Protein AF-A0A4S3B184-F1 (afdb_monomer)

Organism: NCBI:txid2508885

InterPro domains:
  IPR007267 GtrA/DPMS, transmembrane domain [PF04138] (9-159)

Nearest PDB structures (foldseek):
  3ljb-assembly2_B-2  TM=2.614E-01  e=4.886E+00  Homo sapiens

Structure (mmCIF, N/CA/C/O backbone):
data_AF-A0A4S3B184-F1
#
_entry.id   AF-A0A4S3B184-F1
#
loop_
_atom_site.group_PDB
_atom_site.id
_atom_site.type_symbol
_atom_sit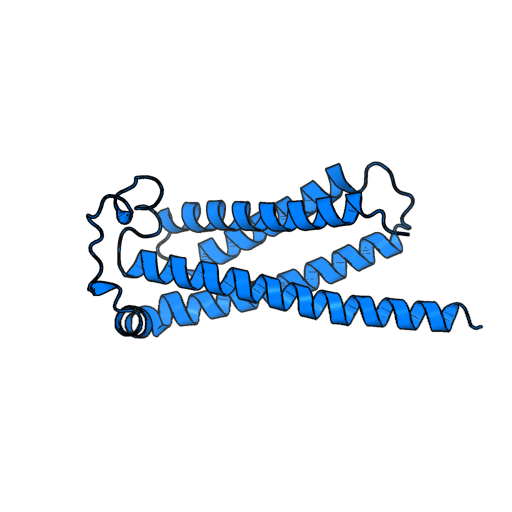e.label_atom_id
_atom_site.label_alt_id
_atom_site.label_comp_id
_atom_site.label_asym_id
_atom_site.label_entity_id
_atom_site.label_seq_id
_atom_site.pdbx_PDB_ins_code
_atom_site.Cartn_x
_atom_site.Cartn_y
_atom_site.Cartn_z
_atom_site.occupancy
_atom_site.B_iso_or_equiv
_atom_site.auth_seq_id
_atom_site.auth_comp_id
_atom_site.auth_asym_id
_atom_site.auth_atom_id
_atom_site.pdbx_PDB_model_num
ATOM 1 N N . MET A 1 1 ? -26.136 -3.436 21.546 1.00 34.69 1 MET A N 1
ATOM 2 C CA . MET A 1 1 ? -26.273 -4.392 20.423 1.00 34.69 1 MET A CA 1
ATOM 3 C C . MET A 1 1 ? -25.890 -3.668 19.131 1.00 34.69 1 MET A C 1
ATOM 5 O O . MET A 1 1 ? -26.569 -2.713 18.778 1.00 34.69 1 MET A O 1
ATOM 9 N N . ILE A 1 2 ? -24.761 -4.005 18.494 1.00 48.06 2 ILE A N 1
ATOM 10 C CA . ILE A 1 2 ? -24.307 -3.314 17.267 1.00 48.06 2 ILE A CA 1
ATOM 11 C C . ILE A 1 2 ? -25.247 -3.710 16.122 1.00 48.06 2 ILE A C 1
ATOM 13 O O . ILE A 1 2 ? -25.474 -4.894 15.878 1.00 48.06 2 ILE A O 1
ATOM 17 N N . ASN A 1 3 ? -25.835 -2.723 15.450 1.00 55.66 3 ASN A N 1
ATOM 18 C CA . ASN A 1 3 ? -26.862 -2.951 14.438 1.00 55.66 3 ASN A CA 1
ATOM 19 C C . ASN A 1 3 ? -26.203 -3.496 13.152 1.00 55.66 3 ASN A C 1
ATOM 21 O O . ASN A 1 3 ? -25.195 -2.941 12.714 1.00 55.66 3 ASN A O 1
ATOM 25 N N . ARG A 1 4 ? -26.740 -4.548 12.509 1.00 57.88 4 ARG A N 1
ATOM 26 C CA . ARG A 1 4 ? -26.098 -5.190 11.328 1.00 57.88 4 ARG A CA 1
ATOM 27 C C . ARG A 1 4 ? -25.763 -4.187 10.213 1.00 57.88 4 ARG A C 1
ATOM 29 O O . ARG A 1 4 ? -24.717 -4.290 9.581 1.00 57.88 4 ARG A O 1
ATOM 36 N N . LYS A 1 5 ? -26.598 -3.153 10.040 1.00 65.56 5 LYS A N 1
ATOM 37 C CA . LYS A 1 5 ? -26.379 -2.052 9.081 1.00 65.56 5 LYS A CA 1
ATOM 38 C C . LYS A 1 5 ? -25.094 -1.249 9.350 1.00 65.56 5 LYS A C 1
ATOM 40 O O . LYS A 1 5 ? -24.496 -0.733 8.413 1.00 65.56 5 LYS A O 1
ATOM 45 N N . GLN A 1 6 ? -24.661 -1.134 10.604 1.00 61.25 6 GLN A N 1
ATOM 46 C CA . GLN A 1 6 ? -23.448 -0.400 10.989 1.00 61.25 6 GLN A CA 1
ATOM 47 C C . GLN A 1 6 ? -22.191 -1.217 10.712 1.00 61.25 6 GLN A C 1
ATOM 49 O O . GLN A 1 6 ? -21.231 -0.675 10.178 1.00 61.25 6 GLN A O 1
ATOM 54 N N . VAL A 1 7 ? -22.229 -2.525 10.990 1.00 62.19 7 VAL A N 1
ATOM 55 C CA . VAL A 1 7 ? -21.133 -3.446 10.648 1.00 62.19 7 VAL A CA 1
ATOM 56 C C . VAL A 1 7 ? -20.909 -3.467 9.136 1.00 62.19 7 VAL A C 1
ATOM 58 O O . VAL A 1 7 ? -19.776 -3.346 8.687 1.00 62.19 7 VAL A O 1
ATOM 61 N N . VAL A 1 8 ? -21.987 -3.527 8.344 1.00 63.34 8 VAL A N 1
ATOM 62 C CA . VAL A 1 8 ? -21.896 -3.484 6.874 1.00 63.34 8 VAL A CA 1
ATOM 63 C C . VAL A 1 8 ? -21.265 -2.175 6.388 1.00 63.34 8 VAL A C 1
ATOM 65 O O . VAL A 1 8 ? -20.364 -2.216 5.558 1.00 63.34 8 VAL A O 1
ATOM 68 N N . ARG A 1 9 ? -21.674 -1.016 6.927 1.00 67.06 9 ARG A N 1
ATOM 69 C CA . ARG A 1 9 ? -21.067 0.281 6.570 1.00 67.06 9 ARG A CA 1
ATOM 70 C C . ARG A 1 9 ? -19.596 0.361 6.972 1.00 67.06 9 ARG A C 1
ATOM 72 O O . ARG A 1 9 ? -18.789 0.840 6.189 1.00 67.06 9 ARG A O 1
ATOM 79 N N . TYR A 1 10 ? -19.246 -0.137 8.155 1.00 66.88 10 TYR A N 1
ATOM 80 C CA . TYR A 1 10 ? -17.865 -0.171 8.633 1.00 66.88 10 TYR A CA 1
ATOM 81 C C . TYR A 1 10 ? -16.961 -1.003 7.710 1.00 66.88 10 TYR A C 1
ATOM 83 O O . TYR A 1 10 ? -15.905 -0.533 7.291 1.00 66.88 10 TYR A O 1
ATOM 91 N N . VAL A 1 11 ? -17.403 -2.204 7.322 1.00 68.00 11 VAL A N 1
ATOM 92 C CA . VAL A 1 11 ? -16.667 -3.068 6.382 1.00 68.00 11 VAL A CA 1
ATOM 93 C C . VAL A 1 11 ? -16.576 -2.427 4.996 1.00 68.00 11 VAL A C 1
ATOM 95 O O . VAL A 1 11 ? -15.505 -2.430 4.392 1.00 68.00 11 VAL A O 1
ATOM 98 N N . LEU A 1 12 ? -17.663 -1.816 4.515 1.00 73.56 12 LEU A N 1
ATOM 99 C CA . LEU A 1 12 ? -17.689 -1.108 3.236 1.00 73.56 12 LEU A CA 1
ATOM 100 C C . LEU A 1 12 ? -16.673 0.043 3.206 1.00 73.56 12 LEU A C 1
ATOM 102 O O . LEU A 1 12 ? -15.908 0.157 2.253 1.00 73.56 12 LEU A O 1
ATOM 106 N N . PHE A 1 13 ? -16.606 0.864 4.256 1.00 76.56 13 PHE A N 1
ATOM 107 C CA . PHE A 1 13 ? -15.617 1.942 4.340 1.00 76.56 13 PHE A CA 1
ATOM 108 C C . PHE A 1 13 ? -14.183 1.423 4.478 1.00 76.56 13 PHE A C 1
ATOM 110 O O . PHE A 1 13 ? -13.265 2.052 3.958 1.00 76.56 13 PHE A O 1
ATOM 117 N N . GLY A 1 14 ? -13.985 0.260 5.105 1.00 73.38 14 GLY A N 1
ATOM 118 C CA . GLY A 1 14 ? -12.703 -0.444 5.086 1.00 73.38 14 GLY A CA 1
ATOM 119 C C . GLY A 1 14 ? -12.272 -0.830 3.668 1.00 73.38 14 GLY A C 1
ATOM 120 O O . GLY A 1 14 ? -11.128 -0.584 3.295 1.00 73.38 14 GLY A O 1
ATOM 121 N N . PHE A 1 15 ? -13.196 -1.351 2.856 1.00 78.88 15 PHE A N 1
ATOM 122 C CA . PHE A 1 15 ? -12.936 -1.670 1.450 1.00 78.88 15 PHE A CA 1
ATOM 123 C C . PHE A 1 15 ? -12.647 -0.415 0.612 1.00 78.88 15 PHE A C 1
ATOM 125 O O . PHE A 1 15 ? -11.674 -0.389 -0.141 1.00 78.88 15 PHE A O 1
ATOM 132 N N . LEU A 1 16 ? -13.423 0.662 0.784 1.00 84.56 16 LEU A N 1
ATOM 133 C CA . LEU A 1 16 ? -13.139 1.932 0.104 1.00 84.56 16 LEU A CA 1
ATOM 134 C C . LEU A 1 16 ? -11.774 2.505 0.510 1.00 84.56 16 LEU A C 1
ATOM 136 O O . LEU A 1 16 ? -11.076 3.053 -0.336 1.00 84.56 16 LEU A O 1
ATOM 140 N N . ALA A 1 17 ? -11.357 2.350 1.768 1.00 85.88 17 ALA A N 1
ATOM 141 C CA . ALA A 1 17 ? -10.033 2.780 2.208 1.00 85.88 17 ALA A CA 1
ATOM 142 C C . ALA A 1 17 ? -8.905 2.028 1.483 1.00 85.88 17 ALA A C 1
ATOM 144 O O . ALA A 1 17 ? -7.869 2.623 1.197 1.00 85.88 17 ALA A O 1
ATOM 145 N N . THR A 1 18 ? -9.109 0.752 1.138 1.00 87.31 18 THR A N 1
ATOM 146 C CA . THR A 1 18 ? -8.180 -0.001 0.285 1.00 87.31 18 THR A CA 1
ATOM 147 C C . THR A 1 18 ? -8.137 0.582 -1.127 1.00 87.31 18 THR A C 1
ATOM 149 O O . THR A 1 18 ? -7.052 0.781 -1.662 1.00 87.31 18 THR A O 1
ATOM 152 N N . VAL A 1 19 ? -9.280 0.944 -1.716 1.00 88.06 19 VAL A N 1
ATOM 153 C CA . VAL A 1 19 ? -9.309 1.621 -3.027 1.00 88.06 19 VAL A CA 1
ATOM 154 C C . VAL A 1 19 ? -8.548 2.949 -2.979 1.00 88.06 19 VAL A C 1
ATOM 156 O O . VAL A 1 19 ? -7.716 3.206 -3.847 1.00 88.06 19 VAL A O 1
ATOM 159 N N . VAL A 1 20 ? -8.768 3.761 -1.940 1.00 90.69 20 VAL A N 1
ATOM 160 C CA . VAL A 1 20 ? -8.034 5.021 -1.728 1.00 90.69 20 VAL A CA 1
ATOM 161 C C . VAL A 1 20 ? -6.534 4.763 -1.602 1.00 90.69 20 VAL A C 1
ATOM 163 O O . VAL A 1 20 ? -5.754 5.434 -2.270 1.00 90.69 20 VAL A O 1
ATOM 166 N N . TYR A 1 21 ? -6.128 3.752 -0.827 1.00 91.62 21 TYR A N 1
ATOM 167 C CA . TYR A 1 21 ? -4.729 3.330 -0.728 1.00 91.62 21 TYR A CA 1
ATOM 168 C C . TYR A 1 21 ? -4.129 3.025 -2.106 1.00 91.62 21 TYR A C 1
ATOM 170 O O . TYR A 1 21 ? -3.064 3.549 -2.427 1.00 91.62 21 TYR A O 1
ATOM 178 N N . PHE A 1 22 ? -4.815 2.224 -2.930 1.00 89.25 22 PHE A N 1
ATOM 179 C CA . PHE A 1 22 ? -4.346 1.849 -4.265 1.00 89.25 22 PHE A CA 1
ATOM 180 C C . PHE A 1 22 ? -4.162 3.088 -5.145 1.00 89.25 22 PHE A C 1
ATOM 182 O O . PHE A 1 22 ? -3.090 3.295 -5.715 1.00 89.25 22 PHE A O 1
ATOM 189 N N . VAL A 1 23 ? -5.176 3.953 -5.202 1.00 89.50 23 VAL A N 1
ATOM 190 C CA . VAL A 1 23 ? -5.129 5.186 -5.997 1.00 89.50 23 VAL A CA 1
ATOM 191 C C . VAL A 1 23 ? -3.984 6.088 -5.538 1.00 89.50 23 VAL A C 1
ATOM 193 O O . VAL A 1 23 ? -3.188 6.532 -6.368 1.00 89.50 23 VAL A O 1
ATOM 196 N N . THR A 1 24 ? -3.851 6.336 -4.234 1.00 90.94 24 THR A N 1
ATOM 197 C CA . THR A 1 24 ? -2.791 7.191 -3.689 1.00 90.94 24 THR A CA 1
ATOM 198 C C . THR A 1 24 ? -1.409 6.590 -3.929 1.00 90.94 24 THR A C 1
ATOM 200 O O . THR A 1 24 ? -0.553 7.274 -4.490 1.00 90.94 24 THR A O 1
ATOM 203 N N . ARG A 1 25 ? -1.184 5.317 -3.575 1.00 87.81 25 ARG A N 1
ATOM 204 C CA . ARG A 1 25 ? 0.113 4.645 -3.743 1.00 87.81 25 ARG A CA 1
ATOM 205 C C . ARG A 1 25 ? 0.578 4.739 -5.185 1.00 87.81 25 ARG A C 1
ATOM 207 O O . ARG A 1 25 ? 1.679 5.205 -5.453 1.00 87.81 25 ARG A O 1
ATOM 214 N N . PHE A 1 26 ? -0.259 4.343 -6.133 1.00 83.94 26 PHE A N 1
ATOM 215 C CA . PHE A 1 26 ? 0.196 4.332 -7.512 1.00 83.94 26 PHE A CA 1
ATOM 216 C C . PHE A 1 26 ? 0.314 5.730 -8.129 1.00 83.94 26 PHE A C 1
ATOM 218 O O . PHE A 1 26 ? 1.175 5.934 -8.981 1.00 83.94 26 PHE A O 1
ATOM 225 N N . SER A 1 27 ? -0.475 6.709 -7.677 1.00 86.69 27 SER A N 1
ATOM 226 C CA . SER A 1 27 ? -0.301 8.103 -8.112 1.00 86.69 27 SER A CA 1
ATOM 227 C C . SER A 1 27 ? 1.057 8.652 -7.672 1.00 86.69 27 SER A C 1
ATOM 229 O O . SER A 1 27 ? 1.769 9.254 -8.470 1.00 86.69 27 SER A O 1
ATOM 231 N N . PHE A 1 28 ? 1.462 8.386 -6.426 1.00 87.75 28 PHE A N 1
ATOM 232 C CA . PHE A 1 28 ? 2.770 8.810 -5.928 1.00 87.75 28 PHE A CA 1
ATOM 233 C C . PHE A 1 28 ? 3.924 7.993 -6.513 1.00 87.75 28 PHE A C 1
ATOM 235 O O . PHE A 1 28 ? 4.988 8.559 -6.741 1.00 87.75 28 PHE A O 1
ATOM 242 N N . ARG A 1 29 ? 3.728 6.709 -6.839 1.00 82.81 29 ARG A N 1
ATOM 243 C CA . ARG A 1 29 ? 4.742 5.874 -7.511 1.00 82.81 29 ARG A CA 1
ATOM 244 C C . ARG A 1 29 ? 5.165 6.430 -8.875 1.00 82.81 29 ARG A C 1
ATOM 246 O O . ARG A 1 29 ? 6.308 6.239 -9.266 1.00 82.81 29 ARG A O 1
ATOM 253 N N . MET A 1 30 ? 4.290 7.163 -9.568 1.00 79.75 30 MET A N 1
ATOM 254 C CA . MET A 1 30 ? 4.649 7.862 -10.815 1.00 79.75 30 MET A CA 1
ATOM 255 C C . MET A 1 30 ? 5.566 9.066 -10.592 1.00 79.75 30 MET A C 1
ATOM 257 O O . MET A 1 30 ? 6.251 9.490 -11.516 1.00 79.75 30 MET A O 1
ATOM 261 N N . LEU A 1 31 ? 5.565 9.626 -9.382 1.00 83.62 31 LEU A N 1
ATOM 262 C CA . LEU A 1 31 ? 6.320 10.826 -9.025 1.00 83.62 31 LEU A CA 1
ATOM 263 C C . LEU A 1 31 ? 7.642 10.499 -8.321 1.00 83.62 31 LEU A C 1
ATOM 265 O O . LEU A 1 31 ? 8.474 11.385 -8.148 1.00 83.62 31 LEU A O 1
ATOM 269 N N . THR A 1 32 ? 7.844 9.251 -7.885 1.00 85.19 32 THR A N 1
ATOM 270 C CA . THR A 1 32 ? 9.052 8.851 -7.160 1.00 85.19 32 THR A CA 1
ATOM 271 C C . THR A 1 32 ? 9.546 7.461 -7.544 1.00 85.19 32 THR A C 1
ATOM 273 O O . THR A 1 32 ? 8.791 6.493 -7.658 1.00 85.19 32 THR A O 1
ATOM 276 N N . SER A 1 33 ? 10.866 7.343 -7.673 1.00 81.44 33 SER A N 1
ATOM 277 C CA . SER A 1 33 ? 11.539 6.060 -7.875 1.00 81.44 33 SER A CA 1
ATOM 278 C C . SER A 1 33 ? 11.569 5.205 -6.605 1.00 81.44 33 SER A C 1
ATOM 280 O O . SER A 1 33 ? 11.802 4.005 -6.697 1.00 81.44 33 SER A O 1
ATOM 282 N N . ASN A 1 34 ? 11.316 5.793 -5.431 1.00 87.75 34 ASN A N 1
ATOM 283 C CA . ASN A 1 34 ? 11.338 5.086 -4.155 1.00 87.75 34 ASN A CA 1
ATOM 284 C C . ASN A 1 34 ? 10.061 4.249 -3.966 1.00 87.75 34 ASN A C 1
ATOM 286 O O . ASN A 1 34 ? 8.954 4.776 -4.030 1.00 87.75 34 ASN A O 1
ATOM 290 N N . VAL A 1 35 ? 10.207 2.955 -3.685 1.00 86.12 35 VAL A N 1
ATOM 291 C CA . VAL A 1 35 ? 9.072 2.033 -3.502 1.00 86.12 35 VAL A CA 1
ATOM 292 C C . VAL A 1 35 ? 8.323 2.283 -2.186 1.00 86.12 35 VAL A C 1
ATOM 294 O O . VAL A 1 35 ? 7.118 2.061 -2.109 1.00 86.12 35 VAL A O 1
ATOM 297 N N . LEU A 1 36 ? 9.001 2.775 -1.147 1.00 89.94 36 LEU A N 1
ATOM 298 C CA . LEU A 1 36 ? 8.457 2.917 0.207 1.00 89.94 36 LEU A CA 1
ATOM 299 C C . LEU A 1 36 ? 7.640 4.194 0.399 1.00 89.94 36 LEU A C 1
ATOM 301 O O . LEU A 1 36 ? 6.613 4.157 1.072 1.00 89.94 36 LEU A O 1
ATOM 305 N N . ILE A 1 37 ? 8.046 5.315 -0.204 1.00 90.31 37 ILE A N 1
ATOM 306 C CA . ILE A 1 37 ? 7.330 6.597 -0.057 1.00 90.31 37 ILE A CA 1
ATOM 307 C C . ILE A 1 37 ? 5.844 6.468 -0.453 1.00 90.31 37 ILE A C 1
ATOM 309 O O . ILE A 1 37 ? 4.980 6.858 0.339 1.00 90.31 37 ILE A O 1
ATOM 313 N N . PRO A 1 38 ? 5.494 5.874 -1.610 1.00 91.19 38 PRO A N 1
ATOM 314 C CA . PRO A 1 38 ?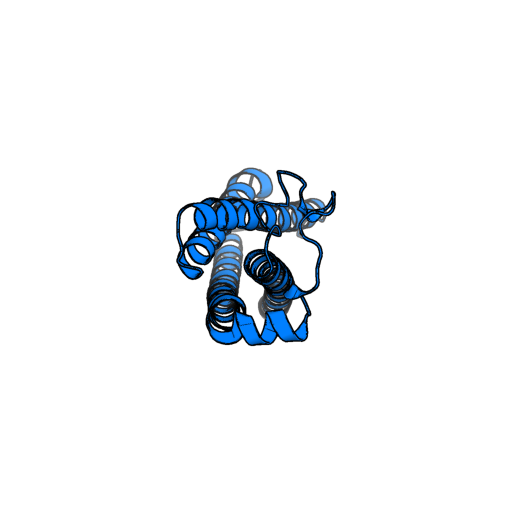 4.100 5.708 -1.998 1.00 91.19 38 PRO A CA 1
ATOM 315 C C . PRO A 1 38 ? 3.332 4.731 -1.105 1.00 91.19 38 PRO A C 1
ATOM 317 O O . PRO A 1 38 ? 2.132 4.918 -0.906 1.00 91.19 38 PRO A O 1
ATOM 320 N N . VAL A 1 39 ? 4.004 3.723 -0.530 1.00 91.25 39 VAL A N 1
ATOM 321 C CA . VAL A 1 39 ? 3.405 2.819 0.469 1.00 91.25 39 VAL A CA 1
ATOM 322 C C . VAL A 1 39 ? 2.972 3.622 1.689 1.00 91.25 39 VAL A C 1
ATOM 324 O O . VAL A 1 39 ? 1.822 3.523 2.119 1.00 91.25 39 VAL A O 1
ATOM 327 N N . VAL A 1 40 ? 3.877 4.451 2.221 1.00 92.25 40 VAL A N 1
ATOM 328 C CA . VAL A 1 40 ? 3.614 5.264 3.412 1.00 92.25 40 VAL A CA 1
ATOM 329 C C . VAL A 1 40 ? 2.443 6.208 3.164 1.00 92.25 40 VAL A C 1
ATOM 331 O O . VAL A 1 40 ? 1.480 6.216 3.932 1.00 92.25 40 VAL A O 1
ATOM 334 N N . LEU A 1 41 ? 2.491 6.964 2.066 1.00 92.88 41 LEU A N 1
ATOM 335 C CA . LEU A 1 41 ? 1.448 7.929 1.720 1.00 92.88 41 LEU A CA 1
ATOM 336 C C . LEU A 1 41 ? 0.100 7.251 1.458 1.00 92.88 41 LEU A C 1
ATOM 338 O O . LEU A 1 41 ? -0.928 7.736 1.930 1.00 92.88 41 LEU A O 1
ATOM 342 N N . GLY A 1 42 ? 0.099 6.107 0.770 1.00 92.06 42 GLY A N 1
ATOM 343 C CA . GLY A 1 42 ? -1.106 5.315 0.538 1.00 92.06 42 GLY A CA 1
ATOM 344 C C . GLY A 1 42 ? -1.743 4.834 1.839 1.00 92.06 42 GLY A C 1
ATOM 345 O O . GLY A 1 42 ? -2.956 4.963 2.018 1.00 92.06 42 GLY A O 1
ATOM 346 N N . GLN A 1 43 ? -0.943 4.310 2.773 1.00 90.50 43 GLN A N 1
ATOM 347 C CA . GLN A 1 43 ? -1.452 3.834 4.063 1.00 90.50 43 GLN A CA 1
ATOM 348 C C . GLN A 1 43 ? -2.020 4.978 4.906 1.00 90.50 43 GLN A C 1
ATOM 350 O O . GLN A 1 43 ? -3.091 4.829 5.497 1.00 90.50 43 GLN A O 1
ATOM 355 N N . LEU A 1 44 ? -1.345 6.132 4.933 1.00 90.44 44 LEU A N 1
ATOM 356 C CA . LEU A 1 44 ? -1.829 7.319 5.639 1.00 90.44 44 LEU A CA 1
ATOM 357 C C . LEU A 1 44 ? -3.140 7.836 5.037 1.00 90.44 44 LEU A C 1
ATOM 359 O O . LEU A 1 44 ? -4.089 8.094 5.778 1.00 90.44 44 LEU A O 1
ATOM 363 N N . ALA A 1 45 ? -3.238 7.926 3.708 1.00 90.56 45 ALA A N 1
ATOM 364 C CA . ALA A 1 45 ? -4.459 8.353 3.029 1.00 90.56 45 ALA A CA 1
ATOM 365 C C . ALA A 1 45 ? -5.634 7.400 3.301 1.00 90.56 45 ALA A C 1
ATOM 367 O O . ALA A 1 45 ? -6.726 7.852 3.651 1.00 90.56 45 ALA A O 1
ATOM 368 N N . GLY A 1 46 ? -5.410 6.083 3.220 1.00 87.56 46 GLY A N 1
ATOM 369 C CA . GLY A 1 46 ? -6.427 5.079 3.541 1.00 87.56 46 GLY A CA 1
ATOM 370 C C . GLY A 1 46 ? -6.873 5.133 5.007 1.00 87.56 46 GLY A C 1
ATOM 371 O O . GLY A 1 46 ? -8.069 5.043 5.300 1.00 87.56 46 GLY A O 1
ATOM 372 N N . LEU A 1 47 ? -5.934 5.335 5.937 1.00 84.94 47 LEU A N 1
ATOM 373 C CA . LEU A 1 47 ? -6.226 5.494 7.362 1.00 84.94 47 LEU A CA 1
ATOM 374 C C . LEU A 1 47 ? -7.089 6.734 7.626 1.00 84.94 47 LEU A C 1
ATOM 376 O O . LEU A 1 47 ? -8.126 6.627 8.285 1.00 84.94 47 LEU A O 1
ATOM 380 N N . LEU A 1 48 ? -6.687 7.890 7.090 1.00 85.62 48 LEU A N 1
ATOM 381 C CA . LEU A 1 48 ? -7.421 9.149 7.229 1.00 85.62 48 LEU A CA 1
ATOM 382 C C . LEU A 1 48 ? -8.819 9.046 6.618 1.00 85.62 48 LEU A C 1
ATOM 384 O O . LEU A 1 48 ? -9.795 9.428 7.261 1.00 85.62 48 LEU A O 1
ATOM 388 N N . PHE A 1 49 ? -8.939 8.466 5.422 1.00 86.19 49 PHE A N 1
ATOM 389 C CA . PHE A 1 49 ? -10.225 8.251 4.766 1.00 86.19 49 PHE A CA 1
ATOM 390 C C . PHE A 1 49 ? -11.152 7.369 5.611 1.00 86.19 49 PHE A C 1
ATOM 392 O O . PHE A 1 49 ? -12.288 7.752 5.894 1.00 86.19 49 PHE A O 1
ATOM 399 N N . SER A 1 50 ? -10.659 6.220 6.086 1.00 80.50 50 SER A N 1
ATOM 400 C CA . SER A 1 50 ? -11.443 5.325 6.941 1.00 80.50 50 SER A CA 1
ATOM 401 C C . SER A 1 50 ? -11.877 6.016 8.235 1.00 80.50 50 SER A C 1
ATOM 403 O O . SER A 1 50 ? -13.020 5.848 8.659 1.00 80.50 50 SER A O 1
ATOM 405 N N .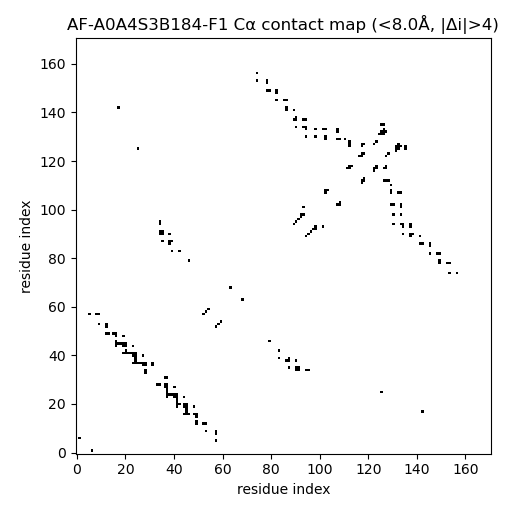 PHE A 1 51 ? -10.999 6.814 8.846 1.00 75.62 51 PHE A N 1
ATOM 406 C CA . PHE A 1 51 ? -11.315 7.565 10.056 1.00 75.62 51 PHE A CA 1
ATOM 407 C C . PHE A 1 51 ? -12.395 8.625 9.814 1.00 75.62 51 PHE A C 1
ATOM 409 O O . PHE A 1 51 ? -13.369 8.678 10.565 1.00 75.62 51 PHE A O 1
ATOM 416 N N . LEU A 1 52 ? -12.268 9.429 8.756 1.00 77.88 52 LEU A N 1
ATOM 417 C CA . LEU A 1 52 ? -13.250 10.455 8.401 1.00 77.88 52 LEU A CA 1
ATOM 418 C C . LEU A 1 52 ? -14.613 9.827 8.087 1.00 77.88 52 LEU A C 1
ATOM 420 O O . LEU A 1 52 ? -15.624 10.256 8.643 1.00 77.88 52 LEU A O 1
ATOM 424 N N . CYS A 1 53 ? -14.661 8.769 7.274 1.00 77.94 53 CYS A N 1
ATOM 425 C CA . CYS A 1 53 ? -15.911 8.077 6.961 1.00 77.94 53 CYS A CA 1
ATOM 426 C C . CYS A 1 53 ? -16.574 7.494 8.212 1.00 77.94 53 CYS A C 1
ATOM 428 O O . CYS A 1 53 ? -17.774 7.686 8.420 1.00 77.94 53 CYS A O 1
ATOM 430 N N . ASN A 1 54 ? -15.799 6.846 9.084 1.00 70.56 54 ASN A N 1
ATOM 431 C CA . ASN A 1 54 ? -16.320 6.326 10.343 1.00 70.56 54 ASN A CA 1
ATOM 432 C C . ASN A 1 54 ? -16.859 7.470 11.222 1.00 70.56 54 ASN A C 1
ATOM 434 O O . ASN A 1 54 ? -18.008 7.400 11.662 1.00 70.56 54 ASN A O 1
ATOM 438 N N . LYS A 1 55 ? -16.098 8.563 11.387 1.00 67.94 55 LYS A N 1
ATOM 439 C CA . LYS A 1 55 ? -16.484 9.754 12.166 1.00 67.94 55 LYS A CA 1
ATOM 440 C C . LYS A 1 55 ? -17.787 10.394 11.675 1.00 67.94 55 LYS A C 1
ATOM 442 O O . LYS A 1 55 ? -18.688 10.619 12.478 1.00 67.94 55 LYS A O 1
ATOM 447 N N . TYR A 1 56 ? -17.898 10.676 10.378 1.00 66.56 56 TYR A N 1
ATOM 448 C CA . TYR A 1 56 ? -19.010 11.457 9.822 1.00 66.56 56 TYR A CA 1
ATOM 449 C C . TYR A 1 56 ? -20.256 10.624 9.488 1.00 66.56 56 TYR A C 1
ATOM 451 O O . TYR A 1 56 ? -21.374 11.108 9.671 1.00 66.56 56 TYR A O 1
ATOM 459 N N . PHE A 1 57 ? -20.098 9.380 9.019 1.00 61.59 57 PHE A N 1
ATOM 460 C CA . PHE A 1 57 ? -21.222 8.572 8.519 1.00 61.59 57 PHE A CA 1
ATOM 461 C C . PHE A 1 57 ? -21.708 7.494 9.490 1.00 61.59 57 PHE A C 1
ATOM 463 O O . PHE A 1 57 ? -22.885 7.128 9.444 1.00 61.59 57 PHE A O 1
ATOM 470 N N . VAL A 1 58 ? -20.841 6.963 10.358 1.00 56.69 58 VAL A N 1
ATOM 471 C CA . VAL A 1 58 ? -21.205 5.845 11.247 1.00 56.69 58 VAL A CA 1
ATOM 472 C C . VAL A 1 58 ? -21.665 6.338 12.622 1.00 56.69 58 VAL A C 1
ATOM 474 O O . VAL A 1 58 ? -22.636 5.803 13.157 1.00 56.69 58 VAL A O 1
ATOM 477 N N . PHE A 1 59 ? -21.057 7.395 13.169 1.00 55.34 59 PHE A N 1
ATOM 478 C CA . PHE A 1 59 ? -21.338 7.853 14.540 1.00 55.34 59 PHE A CA 1
ATOM 479 C C . PHE A 1 59 ? -22.447 8.904 14.683 1.00 55.34 59 PHE A C 1
ATOM 481 O O . PHE A 1 59 ? -22.738 9.325 15.799 1.00 55.34 59 PHE A O 1
ATOM 488 N N . LYS A 1 60 ? -23.130 9.295 13.601 1.00 52.00 60 LYS A N 1
ATOM 489 C CA . LYS A 1 60 ? -24.124 10.386 13.631 1.00 52.00 60 LYS A CA 1
ATOM 490 C C . LYS A 1 60 ? -25.346 10.127 14.543 1.00 52.00 60 LYS A C 1
ATOM 492 O O . LYS A 1 60 ? -26.086 11.064 14.806 1.00 52.00 60 LYS A O 1
ATOM 497 N N . HIS A 1 61 ? -25.573 8.898 15.039 1.00 44.66 61 HIS A N 1
ATOM 498 C CA . HIS A 1 61 ? -26.824 8.546 15.740 1.00 44.66 61 HIS A CA 1
ATOM 499 C C . HIS A 1 61 ? -26.748 7.530 16.901 1.00 44.66 61 HIS A C 1
ATOM 501 O O . HIS A 1 61 ? -27.764 6.908 17.206 1.00 44.66 61 HIS A O 1
ATOM 507 N N . ILE A 1 62 ? -25.614 7.307 17.581 1.00 47.56 62 ILE A N 1
ATOM 508 C CA . ILE A 1 62 ? -25.578 6.243 18.609 1.00 47.56 62 ILE A CA 1
ATOM 509 C C . ILE A 1 62 ? -24.881 6.688 19.888 1.00 47.56 62 ILE A C 1
ATOM 511 O O . ILE A 1 62 ? -23.711 7.059 19.880 1.00 47.56 62 ILE A O 1
ATOM 515 N N . ARG A 1 63 ? -25.612 6.544 20.997 1.00 48.16 63 ARG A N 1
ATOM 516 C CA . ARG A 1 63 ? -25.146 6.580 22.389 1.00 48.16 63 ARG A CA 1
ATOM 517 C C . ARG A 1 63 ? -24.198 5.402 22.695 1.00 48.16 63 ARG A C 1
ATOM 519 O O . ARG A 1 63 ? -24.482 4.583 23.561 1.00 48.16 63 ARG A O 1
ATOM 526 N N . ILE A 1 64 ? -23.110 5.254 21.943 1.00 53.00 64 ILE A N 1
ATOM 527 C CA . ILE A 1 64 ? -21.983 4.401 22.339 1.00 53.00 64 ILE A CA 1
ATOM 528 C C . ILE A 1 64 ? -21.132 5.271 23.263 1.00 53.00 64 ILE A C 1
ATOM 530 O O . ILE A 1 64 ? -20.749 6.375 22.877 1.00 53.00 64 ILE A O 1
ATOM 534 N N . GLY A 1 65 ? -20.894 4.824 24.498 1.00 58.28 65 GLY A N 1
ATOM 535 C CA . GLY A 1 65 ? -20.104 5.588 25.464 1.00 58.28 65 GLY A CA 1
ATOM 536 C C . GLY A 1 65 ? -18.734 5.957 24.888 1.00 58.28 65 GLY A C 1
ATOM 537 O O . GLY A 1 65 ? -18.104 5.141 24.213 1.00 58.28 65 GLY A O 1
ATOM 538 N N . TRP A 1 66 ? -18.272 7.180 25.163 1.00 58.66 66 TRP A N 1
ATOM 539 C CA . TRP A 1 66 ? -17.019 7.749 24.639 1.00 58.66 66 TRP A CA 1
ATOM 540 C C . TRP A 1 66 ? -15.820 6.793 24.792 1.00 58.66 66 TRP A C 1
ATOM 542 O O . TRP A 1 66 ? -15.014 6.634 23.877 1.00 58.66 66 TRP A O 1
ATOM 552 N N . VAL A 1 67 ? -15.778 6.066 25.914 1.00 61.88 67 VAL A N 1
ATOM 553 C CA . VAL A 1 67 ? -14.761 5.057 26.249 1.00 61.88 67 VAL A CA 1
ATOM 554 C C . VAL A 1 67 ? -14.737 3.885 25.257 1.00 61.88 67 VAL A C 1
ATOM 556 O O . VAL A 1 67 ? -13.667 3.435 24.851 1.00 61.88 67 VAL A O 1
ATOM 559 N N . GLN A 1 68 ? -15.898 3.389 24.819 1.00 63.53 68 GLN A N 1
ATOM 560 C CA . GLN A 1 68 ? -15.970 2.239 23.913 1.00 63.53 68 GLN A CA 1
ATOM 561 C C . GLN A 1 68 ? -15.589 2.620 22.474 1.00 63.53 68 GLN A C 1
ATOM 563 O O . GLN A 1 68 ? -14.915 1.842 21.798 1.00 63.53 68 GLN A O 1
ATOM 568 N N . SER A 1 69 ? -15.946 3.829 22.030 1.00 64.38 69 SER A N 1
ATOM 569 C CA . SER A 1 69 ? -15.498 4.374 20.740 1.00 64.38 69 SER A CA 1
ATOM 570 C C . SER A 1 69 ? -13.989 4.622 20.721 1.00 64.38 69 SER A C 1
ATOM 572 O O . SER A 1 69 ? -13.327 4.292 19.738 1.00 64.38 69 SER A O 1
ATOM 574 N N . PHE A 1 70 ? -13.426 5.141 21.818 1.00 68.50 70 PHE A N 1
ATOM 575 C CA . PHE A 1 70 ? -11.982 5.334 21.944 1.00 68.50 70 PHE A CA 1
ATOM 576 C C . PHE A 1 70 ? -11.224 4.001 21.904 1.00 68.50 70 PHE A C 1
ATOM 578 O O . PHE A 1 70 ? -10.241 3.879 21.178 1.00 68.50 70 PHE A O 1
ATOM 585 N N . ARG A 1 71 ? -11.721 2.961 22.587 1.00 67.25 71 ARG A N 1
ATOM 586 C CA . ARG A 1 71 ? -11.125 1.616 22.530 1.00 67.25 71 ARG A CA 1
ATOM 587 C C . ARG A 1 71 ? -11.109 1.043 21.109 1.00 67.25 71 ARG A C 1
ATOM 589 O O . ARG A 1 71 ? -10.068 0.586 20.658 1.00 67.25 71 ARG A O 1
ATOM 596 N N . GLN A 1 72 ? -12.227 1.126 20.382 1.00 68.62 72 GLN A N 1
ATOM 597 C CA . GLN A 1 72 ? -12.291 0.676 18.983 1.00 68.62 72 GLN A CA 1
ATOM 598 C C . GLN A 1 72 ? -11.334 1.458 18.077 1.00 68.62 72 GLN A C 1
ATOM 600 O O . GLN A 1 72 ? -10.748 0.886 17.160 1.00 68.62 72 GLN A O 1
ATOM 605 N N . PHE A 1 73 ? -11.164 2.757 18.333 1.00 69.69 73 PHE A N 1
ATOM 606 C CA . PHE A 1 73 ? -10.206 3.586 17.612 1.00 69.69 73 PHE A CA 1
ATOM 607 C C . PHE A 1 73 ? -8.758 3.153 17.877 1.00 69.69 73 PHE A C 1
ATOM 609 O O . PHE A 1 73 ? -7.998 3.012 16.924 1.00 69.69 73 PHE A O 1
ATOM 616 N N . VAL A 1 74 ? -8.389 2.889 19.135 1.00 74.00 74 VAL A N 1
ATOM 617 C CA . VAL A 1 74 ? -7.046 2.407 19.499 1.00 74.00 74 VAL A CA 1
ATOM 618 C C . VAL A 1 74 ? -6.770 1.030 18.893 1.00 74.00 74 VAL A C 1
ATOM 620 O O . VAL A 1 74 ? -5.726 0.847 18.272 1.00 74.00 74 VAL A O 1
ATOM 623 N N . ASP A 1 75 ? -7.715 0.091 18.984 1.00 72.00 75 ASP A N 1
ATOM 624 C CA . ASP A 1 75 ? -7.577 -1.246 18.388 1.00 72.00 75 ASP A CA 1
ATOM 625 C C . ASP A 1 75 ? -7.396 -1.157 16.862 1.00 72.00 75 ASP A C 1
ATOM 627 O O . ASP A 1 75 ? -6.523 -1.807 16.279 1.00 72.00 75 ASP A O 1
ATOM 631 N N . PHE A 1 76 ? -8.174 -0.287 16.210 1.00 75.56 76 PHE A N 1
ATOM 632 C CA . PHE A 1 76 ? -8.033 -0.003 14.786 1.00 75.56 76 PHE A CA 1
ATOM 633 C C . PHE A 1 76 ? -6.669 0.620 14.460 1.00 75.56 76 PHE A C 1
ATOM 635 O O . PHE A 1 76 ? -6.008 0.185 13.517 1.00 75.56 76 PHE A O 1
ATOM 642 N N . PHE A 1 77 ? -6.208 1.587 15.252 1.00 78.88 77 PHE A N 1
ATOM 643 C CA . PHE A 1 77 ? -4.923 2.252 15.053 1.00 78.88 77 PHE A CA 1
ATOM 644 C C . PHE A 1 77 ? -3.741 1.282 15.203 1.00 78.88 77 PHE A C 1
ATOM 646 O O . PHE A 1 77 ? -2.864 1.249 14.342 1.00 78.88 77 PHE A O 1
ATOM 653 N N . ILE A 1 78 ? -3.757 0.417 16.222 1.00 82.44 78 ILE A N 1
ATOM 654 C CA . ILE A 1 78 ? -2.739 -0.626 16.423 1.00 82.44 78 ILE A CA 1
ATOM 655 C C . ILE A 1 78 ? -2.734 -1.608 15.250 1.00 82.44 78 ILE A C 1
ATOM 657 O O . ILE A 1 78 ? -1.673 -1.888 14.691 1.00 82.44 78 ILE A O 1
ATOM 661 N N . SER A 1 79 ? -3.908 -2.099 14.830 1.00 79.25 79 SER A N 1
ATOM 662 C CA . SER A 1 79 ? -4.004 -3.007 13.676 1.00 79.25 79 SER A CA 1
ATOM 663 C C . SER A 1 79 ? -3.410 -2.381 12.410 1.00 79.25 79 SER A C 1
ATOM 665 O O . SER A 1 79 ? -2.687 -3.036 11.658 1.00 79.25 79 SER A O 1
ATOM 667 N N . ARG A 1 80 ? -3.619 -1.072 12.230 1.00 83.38 80 ARG A N 1
ATOM 668 C CA . ARG A 1 80 ? -3.092 -0.304 11.106 1.00 83.38 80 ARG A CA 1
ATOM 669 C C . ARG A 1 80 ? -1.587 -0.118 11.168 1.00 83.38 80 ARG A C 1
ATOM 671 O O . ARG A 1 80 ? -0.962 -0.232 10.123 1.00 83.38 80 ARG A O 1
ATOM 678 N N . ILE A 1 81 ? -0.999 0.085 12.344 1.00 87.44 81 ILE A N 1
ATOM 679 C CA . ILE A 1 81 ? 0.462 0.132 12.504 1.00 87.44 81 ILE A CA 1
ATOM 680 C C . ILE A 1 81 ? 1.094 -1.217 12.142 1.00 87.44 81 ILE A C 1
ATOM 682 O O . ILE A 1 81 ? 2.076 -1.258 11.404 1.00 87.44 81 ILE A O 1
ATOM 686 N N . VAL A 1 82 ? 0.522 -2.329 12.612 1.00 88.44 82 VAL A N 1
ATOM 687 C CA . VAL A 1 82 ? 1.040 -3.670 12.290 1.00 88.44 82 VAL A CA 1
ATOM 688 C C . VAL A 1 82 ? 0.997 -3.916 10.784 1.00 88.44 82 VAL A C 1
ATOM 690 O O . VAL A 1 82 ? 1.995 -4.318 10.188 1.00 88.44 82 VAL A O 1
ATOM 693 N N . VAL A 1 83 ? -0.140 -3.621 10.153 1.00 88.81 83 VAL A N 1
ATOM 694 C CA . VAL A 1 83 ? -0.298 -3.745 8.701 1.00 88.81 83 VAL A CA 1
ATOM 695 C C . VAL A 1 83 ? 0.614 -2.789 7.937 1.00 88.81 83 VAL A C 1
ATOM 697 O O . VAL A 1 83 ? 1.138 -3.169 6.896 1.00 88.81 83 VAL A O 1
ATOM 700 N N . PHE A 1 84 ? 0.835 -1.580 8.445 1.00 90.38 84 PHE A N 1
ATOM 701 C CA . PHE A 1 84 ? 1.728 -0.598 7.840 1.00 90.38 84 PHE A CA 1
ATOM 702 C C . PHE A 1 84 ? 3.164 -1.121 7.756 1.00 90.38 84 PHE A C 1
ATOM 704 O O . PHE A 1 84 ? 3.751 -1.133 6.676 1.00 90.38 84 PHE A O 1
ATOM 711 N N . PHE A 1 85 ? 3.714 -1.611 8.870 1.00 92.88 85 PHE A N 1
ATOM 712 C CA . PHE A 1 85 ? 5.063 -2.180 8.881 1.00 92.88 85 PHE A CA 1
ATOM 713 C C . PHE A 1 85 ? 5.156 -3.467 8.064 1.00 92.88 85 PHE A C 1
ATOM 715 O O . PHE A 1 85 ? 6.150 -3.678 7.371 1.00 92.88 85 PHE A O 1
ATOM 722 N N . PHE A 1 86 ? 4.115 -4.300 8.098 1.00 93.44 86 PHE A N 1
ATOM 723 C CA . PHE A 1 86 ? 4.034 -5.483 7.250 1.00 93.44 86 PHE A CA 1
ATOM 724 C C . PHE A 1 86 ? 4.078 -5.114 5.760 1.00 93.44 86 PHE A C 1
ATOM 726 O O . PHE A 1 86 ? 4.867 -5.689 5.017 1.00 93.44 86 PHE A O 1
ATOM 733 N N . ASP A 1 87 ? 3.298 -4.122 5.324 1.00 93.38 87 ASP A N 1
ATOM 734 C CA . ASP A 1 87 ? 3.251 -3.678 3.927 1.00 93.38 87 ASP A CA 1
ATOM 735 C C . ASP A 1 87 ? 4.568 -3.035 3.472 1.00 93.38 87 ASP A C 1
ATOM 737 O O . ASP A 1 87 ? 5.051 -3.311 2.372 1.00 93.38 87 ASP A O 1
ATOM 741 N N . LEU A 1 88 ? 5.214 -2.254 4.343 1.00 93.56 88 LEU A N 1
ATOM 742 C CA . LEU A 1 88 ? 6.563 -1.744 4.089 1.00 93.56 88 LEU A CA 1
ATOM 743 C C . LEU A 1 88 ? 7.581 -2.874 3.934 1.00 93.56 88 LEU A C 1
ATOM 745 O O . LEU A 1 88 ? 8.354 -2.868 2.978 1.00 93.56 88 LEU A O 1
ATOM 749 N N . GLY A 1 89 ? 7.565 -3.853 4.841 1.00 94.12 89 GLY A N 1
ATOM 750 C CA . GLY A 1 89 ? 8.459 -5.007 4.788 1.00 94.12 89 GLY A CA 1
ATOM 751 C C . GLY A 1 89 ? 8.249 -5.837 3.524 1.00 94.12 89 GLY A C 1
ATOM 752 O O . GLY A 1 89 ? 9.214 -6.168 2.839 1.00 94.12 89 GLY A O 1
ATOM 753 N N . MET A 1 90 ? 6.994 -6.113 3.167 1.00 93.44 90 MET A N 1
ATOM 754 C CA . MET A 1 90 ? 6.642 -6.834 1.943 1.00 93.44 90 MET A CA 1
ATOM 755 C C . MET A 1 90 ? 7.061 -6.058 0.693 1.00 93.44 90 MET A C 1
ATOM 757 O O . MET A 1 90 ? 7.683 -6.618 -0.204 1.00 93.44 90 MET A O 1
ATOM 761 N N . SER A 1 91 ? 6.785 -4.757 0.637 1.00 92.19 91 SER A N 1
ATOM 762 C CA . SER A 1 91 ? 7.182 -3.928 -0.502 1.00 92.19 91 SER A CA 1
ATOM 763 C C . SER A 1 91 ? 8.708 -3.878 -0.641 1.00 92.19 91 SER A C 1
ATOM 765 O O . SER A 1 91 ? 9.237 -4.112 -1.722 1.00 92.19 91 SER A O 1
ATOM 767 N N . HIS A 1 92 ? 9.444 -3.690 0.453 1.00 93.56 92 HIS A N 1
ATOM 768 C CA . HIS A 1 92 ? 10.906 -3.719 0.423 1.00 93.56 92 HIS A CA 1
ATOM 769 C C . HIS A 1 92 ? 11.463 -5.090 -0.003 1.00 93.56 92 HIS A C 1
ATOM 771 O O . HIS A 1 92 ? 12.373 -5.168 -0.823 1.00 93.56 92 HIS A O 1
ATOM 777 N N . LEU A 1 93 ? 10.935 -6.196 0.530 1.00 93.44 93 LEU A N 1
ATOM 778 C CA . LEU A 1 93 ? 11.462 -7.529 0.230 1.00 93.44 93 LEU A CA 1
ATOM 779 C C . LEU A 1 93 ? 11.093 -7.999 -1.179 1.00 93.44 93 LEU A C 1
ATOM 781 O O . LEU A 1 93 ? 11.967 -8.446 -1.912 1.00 93.44 93 LEU A O 1
ATOM 785 N N . PHE A 1 94 ? 9.824 -7.912 -1.568 1.00 93.25 94 PHE A N 1
ATOM 786 C CA . PHE A 1 94 ? 9.316 -8.544 -2.790 1.00 93.25 94 PHE A CA 1
ATOM 787 C C . PHE A 1 94 ? 9.353 -7.625 -4.015 1.00 93.25 94 PHE A C 1
ATOM 789 O O . PHE A 1 94 ? 9.451 -8.116 -5.140 1.00 93.25 94 PHE A O 1
ATOM 796 N N . VAL A 1 95 ? 9.279 -6.305 -3.811 1.00 91.12 95 VAL A N 1
ATOM 797 C CA . VAL A 1 95 ? 9.231 -5.323 -4.907 1.00 91.12 95 VAL A CA 1
ATOM 798 C C . VAL A 1 95 ? 10.578 -4.648 -5.142 1.00 91.12 95 VAL A C 1
ATOM 800 O O . VAL A 1 95 ? 10.868 -4.319 -6.285 1.00 91.12 95 VAL A O 1
ATOM 803 N N . ASP A 1 96 ? 11.398 -4.471 -4.105 1.00 90.56 96 ASP A N 1
ATOM 804 C CA . ASP A 1 96 ? 12.706 -3.816 -4.227 1.00 90.56 96 ASP A CA 1
ATOM 805 C C . ASP A 1 96 ? 13.857 -4.842 -4.215 1.00 90.56 96 ASP A C 1
ATOM 807 O O . ASP A 1 96 ? 14.469 -5.118 -5.245 1.00 90.56 96 ASP A O 1
ATOM 811 N N . ARG A 1 97 ? 14.103 -5.516 -3.082 1.00 92.25 97 ARG A N 1
ATOM 812 C CA . ARG A 1 97 ? 15.280 -6.387 -2.898 1.00 92.25 97 ARG A CA 1
ATOM 813 C C . ARG A 1 97 ? 15.261 -7.679 -3.725 1.00 92.25 97 ARG A C 1
ATOM 815 O O . ARG A 1 97 ? 16.295 -8.060 -4.263 1.00 92.25 97 ARG A O 1
ATOM 822 N N . TYR A 1 98 ? 14.130 -8.380 -3.797 1.00 93.69 98 TYR A N 1
ATOM 823 C CA . TYR A 1 98 ? 14.009 -9.673 -4.491 1.00 93.69 98 TYR A CA 1
ATOM 824 C C . TYR A 1 98 ? 13.152 -9.598 -5.762 1.00 93.69 98 TYR A C 1
ATOM 826 O O . TYR A 1 98 ? 12.641 -10.620 -6.221 1.00 93.69 98 TYR A O 1
ATOM 834 N N . ALA A 1 99 ? 13.008 -8.410 -6.356 1.00 92.06 99 ALA A N 1
ATOM 835 C CA . ALA A 1 99 ? 12.167 -8.191 -7.533 1.00 92.06 99 ALA A CA 1
ATOM 836 C C . ALA A 1 99 ? 12.509 -9.142 -8.691 1.00 92.06 99 ALA A C 1
ATOM 838 O O . ALA A 1 99 ? 11.629 -9.806 -9.231 1.00 92.06 99 ALA A O 1
ATOM 839 N N . GLU A 1 100 ? 13.796 -9.270 -9.029 1.00 91.69 100 GLU A N 1
ATOM 840 C CA . GLU A 1 100 ? 14.274 -10.132 -10.120 1.00 91.69 100 GLU A CA 1
ATOM 841 C C . GLU A 1 100 ? 13.953 -11.612 -9.894 1.00 91.69 100 GLU A C 1
ATOM 843 O O . GLU A 1 100 ? 13.502 -12.313 -10.803 1.00 91.69 100 GLU A O 1
ATOM 848 N N . PHE A 1 101 ? 14.129 -12.090 -8.658 1.00 94.00 101 PHE A N 1
ATOM 849 C CA . PHE A 1 101 ? 13.798 -13.464 -8.290 1.00 94.00 101 PHE A CA 1
ATOM 850 C C . PHE A 1 101 ? 12.315 -13.756 -8.547 1.00 94.00 101 PHE A C 1
ATOM 852 O O . PHE A 1 101 ? 11.973 -14.783 -9.144 1.00 94.00 101 PHE A O 1
ATOM 859 N N . TRP A 1 102 ? 11.431 -12.838 -8.153 1.00 92.81 102 TRP A N 1
ATOM 860 C CA . TRP A 1 102 ? 9.993 -13.004 -8.332 1.00 92.81 102 TRP A CA 1
ATOM 861 C C . TRP A 1 102 ? 9.541 -12.810 -9.776 1.00 92.81 102 TRP A C 1
ATOM 863 O O . TRP A 1 102 ? 8.768 -13.629 -10.271 1.00 92.81 102 TRP A O 1
ATOM 873 N N . MET A 1 103 ? 10.076 -11.816 -10.488 1.00 93.75 103 MET A N 1
ATOM 874 C CA . MET A 1 103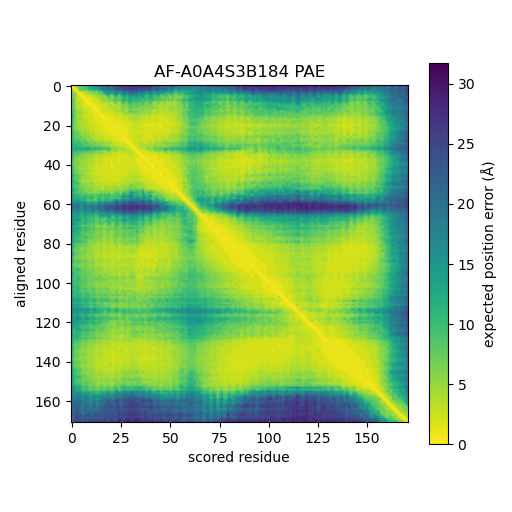 ? 9.804 -11.616 -11.915 1.00 93.75 103 MET A CA 1
ATOM 875 C C . MET A 1 103 ? 10.170 -12.853 -12.737 1.00 93.75 103 MET A C 1
ATOM 877 O O . MET A 1 103 ? 9.412 -13.249 -13.626 1.00 93.75 103 MET A O 1
ATOM 881 N N . ARG A 1 104 ? 11.297 -13.500 -12.417 1.00 93.75 104 ARG A N 1
ATOM 882 C CA . ARG A 1 104 ? 11.722 -14.749 -13.055 1.00 93.75 104 ARG A CA 1
ATOM 883 C C . ARG A 1 104 ? 10.825 -15.923 -12.675 1.00 93.75 104 ARG A C 1
ATOM 885 O O . ARG A 1 104 ? 10.393 -16.663 -13.555 1.00 93.75 104 ARG A O 1
ATOM 892 N N . THR A 1 105 ? 10.528 -16.085 -11.387 1.00 93.88 105 THR A N 1
ATOM 893 C CA . THR A 1 105 ? 9.696 -17.188 -10.871 1.00 93.88 105 THR A CA 1
ATOM 894 C C . THR A 1 105 ? 8.284 -17.149 -11.453 1.00 93.88 105 THR A C 1
ATOM 896 O O . THR A 1 105 ? 7.765 -18.169 -11.899 1.00 93.88 105 THR A O 1
ATOM 899 N N . LEU A 1 106 ? 7.690 -15.958 -11.524 1.00 93.06 106 LEU A N 1
ATOM 900 C CA . LEU A 1 106 ? 6.361 -15.721 -12.089 1.00 93.06 106 LEU A CA 1
ATOM 901 C C . LEU A 1 106 ? 6.373 -15.577 -13.622 1.00 93.06 106 LEU A C 1
ATOM 903 O O . LEU A 1 106 ? 5.324 -15.350 -14.220 1.00 93.06 106 LEU A O 1
ATOM 907 N N . ARG A 1 107 ? 7.545 -15.702 -14.266 1.00 92.62 107 ARG A N 1
ATOM 908 C CA . ARG A 1 107 ? 7.749 -15.562 -15.720 1.00 92.62 107 ARG A CA 1
ATOM 909 C C . ARG A 1 107 ? 7.178 -14.261 -16.297 1.00 92.62 107 ARG A C 1
ATOM 911 O O . ARG A 1 107 ? 6.740 -14.221 -17.445 1.00 92.62 107 ARG A O 1
ATOM 918 N N . LEU A 1 108 ? 7.233 -13.169 -15.533 1.00 91.44 108 LEU A N 1
ATOM 919 C CA . LEU A 1 108 ? 6.640 -11.884 -15.927 1.00 91.44 108 LEU A CA 1
ATOM 920 C C . LEU A 1 108 ? 7.316 -11.288 -17.165 1.00 91.44 108 LEU A C 1
ATOM 922 O O . LEU A 1 108 ? 6.679 -10.580 -17.937 1.00 91.44 108 LEU A O 1
ATOM 926 N N . GLN A 1 109 ? 8.588 -11.606 -17.399 1.00 89.81 109 GLN A N 1
ATOM 927 C CA . GLN A 1 109 ? 9.321 -11.157 -18.586 1.00 89.81 109 GLN A CA 1
ATOM 928 C C . GLN A 1 109 ? 8.791 -11.768 -19.896 1.00 89.81 109 GLN A C 1
ATOM 930 O O . GLN A 1 109 ? 9.005 -11.195 -20.957 1.00 89.81 109 GLN A O 1
ATOM 935 N N . GLN A 1 110 ? 8.088 -12.905 -19.838 1.00 90.12 110 GLN A N 1
ATOM 936 C CA . GLN A 1 110 ? 7.543 -13.587 -21.022 1.00 90.12 110 GLN A CA 1
ATOM 937 C C . GLN A 1 110 ? 6.141 -13.089 -21.409 1.00 90.12 110 GLN A C 1
ATOM 939 O O . GLN A 1 110 ? 5.583 -13.523 -22.415 1.00 90.12 110 GLN A O 1
ATOM 944 N N . ILE A 1 111 ? 5.548 -12.198 -20.611 1.00 89.62 111 ILE A N 1
ATOM 945 C CA . ILE A 1 111 ? 4.199 -11.680 -20.841 1.00 89.62 111 ILE A CA 1
ATOM 946 C C . ILE A 1 111 ? 4.234 -10.607 -21.932 1.00 89.62 111 ILE A C 1
ATOM 948 O O . ILE A 1 111 ? 5.086 -9.721 -21.933 1.00 89.62 111 ILE A O 1
ATOM 952 N N . ASN A 1 112 ? 3.266 -10.654 -22.848 1.00 90.94 112 ASN A N 1
ATOM 953 C CA . ASN A 1 112 ? 3.112 -9.623 -23.867 1.00 90.94 112 ASN A CA 1
ATOM 954 C C . ASN A 1 112 ? 2.370 -8.394 -23.309 1.00 90.94 112 ASN A C 1
ATOM 956 O O . ASN A 1 112 ? 1.137 -8.352 -23.279 1.00 90.94 112 ASN A O 1
ATOM 960 N N . TYR A 1 113 ? 3.131 -7.371 -22.919 1.00 87.88 113 TYR A N 1
ATOM 961 C CA . TYR A 1 113 ? 2.614 -6.090 -22.417 1.00 87.88 113 TYR A CA 1
ATOM 962 C C . TYR A 1 113 ? 1.963 -5.208 -23.492 1.00 87.88 113 TYR A C 1
ATOM 964 O O . TYR A 1 113 ? 1.304 -4.225 -23.161 1.00 87.88 113 TYR A O 1
ATOM 972 N N . GLN A 1 114 ? 2.105 -5.559 -24.772 1.00 85.38 114 GLN A N 1
ATOM 973 C CA . GLN A 1 114 ? 1.453 -4.864 -25.886 1.00 85.38 114 GLN A CA 1
ATOM 974 C C . GLN A 1 114 ? 0.038 -5.395 -26.165 1.00 85.38 114 GLN A C 1
ATOM 976 O O . GLN A 1 114 ? -0.692 -4.821 -26.971 1.00 85.38 114 GLN A O 1
ATOM 981 N N . ASN A 1 115 ? -0.384 -6.475 -25.498 1.00 88.38 115 ASN A N 1
ATOM 982 C CA . ASN A 1 115 ? -1.754 -6.971 -25.600 1.00 88.38 115 ASN A CA 1
ATOM 983 C C . ASN A 1 115 ? -2.761 -5.937 -25.076 1.00 88.38 115 ASN A C 1
ATOM 985 O O . ASN A 1 115 ? -2.500 -5.257 -24.085 1.00 88.38 115 ASN A O 1
ATOM 989 N N . ARG A 1 116 ? -3.969 -5.922 -25.665 1.00 84.38 116 ARG A N 1
ATOM 990 C CA . ARG A 1 116 ? -5.047 -4.956 -25.351 1.00 84.38 116 ARG A CA 1
ATOM 991 C C . ARG A 1 116 ? -5.359 -4.798 -23.857 1.00 84.38 116 ARG A C 1
ATOM 993 O O . ARG A 1 116 ? -5.796 -3.734 -23.437 1.00 84.38 116 ARG A O 1
ATOM 1000 N N . PHE A 1 117 ? -5.163 -5.855 -23.067 1.00 86.44 117 PHE A N 1
ATOM 1001 C CA . PHE A 1 117 ? -5.369 -5.834 -21.619 1.00 86.44 117 PHE A CA 1
ATOM 1002 C C . PHE A 1 117 ? -4.312 -4.988 -20.889 1.00 86.44 117 PHE A C 1
ATOM 1004 O O . PHE A 1 117 ? -4.657 -4.091 -20.126 1.00 86.44 117 PHE A O 1
ATOM 1011 N N . PHE A 1 118 ? -3.026 -5.231 -21.157 1.00 86.06 118 PHE A N 1
ATOM 1012 C CA . PHE A 1 118 ? -1.912 -4.515 -20.522 1.00 86.06 118 PHE A CA 1
ATOM 1013 C C . PHE A 1 118 ? -1.682 -3.125 -21.123 1.00 86.06 118 PHE A C 1
ATOM 1015 O O . PHE A 1 118 ? -1.166 -2.241 -20.444 1.00 86.06 118 PHE A O 1
ATOM 1022 N N . SER A 1 119 ? -2.119 -2.908 -22.364 1.00 84.25 119 SER A N 1
ATOM 1023 C CA . SER A 1 119 ? -2.050 -1.615 -23.044 1.00 84.25 119 SER A CA 1
ATOM 1024 C C . SER A 1 119 ? -3.229 -0.687 -22.724 1.00 84.25 119 SER A C 1
ATOM 1026 O O . SER A 1 119 ? -3.297 0.413 -23.268 1.00 84.25 119 SER A O 1
ATOM 1028 N N . PHE A 1 120 ? -4.192 -1.106 -21.891 1.00 87.88 120 PHE A N 1
ATOM 1029 C CA . PHE A 1 120 ? -5.298 -0.233 -21.501 1.00 87.88 120 PHE A CA 1
ATOM 1030 C C . PHE A 1 120 ? -4.750 0.959 -20.698 1.00 87.88 120 PHE A C 1
ATOM 1032 O O . PHE A 1 120 ? -4.046 0.723 -19.717 1.00 87.88 120 PHE A O 1
ATOM 1039 N N . PRO A 1 121 ? -5.081 2.225 -21.023 1.00 84.62 121 PRO A N 1
ATOM 1040 C CA . PRO A 1 121 ? -4.425 3.397 -20.427 1.00 84.62 121 PRO A CA 1
ATOM 1041 C C . PRO A 1 121 ? -4.446 3.447 -18.894 1.00 84.62 121 PRO A C 1
ATOM 1043 O O . PRO A 1 121 ? -3.513 3.958 -18.273 1.00 84.62 121 PRO A O 1
ATOM 1046 N N . ALA A 1 122 ? -5.498 2.908 -18.268 1.00 81.12 122 ALA A N 1
ATOM 1047 C CA . ALA A 1 122 ? -5.563 2.826 -16.812 1.00 81.12 122 ALA A CA 1
ATOM 1048 C C . ALA A 1 122 ? -4.687 1.698 -16.242 1.00 81.12 122 ALA A C 1
ATOM 1050 O O . ALA A 1 122 ? -4.121 1.872 -15.173 1.00 81.12 122 ALA A O 1
ATOM 1051 N N . LEU A 1 123 ? -4.553 0.562 -16.937 1.00 82.69 123 LEU A N 1
ATOM 1052 C CA . LEU A 1 123 ? -3.785 -0.598 -16.465 1.00 82.69 123 LEU A CA 1
ATOM 1053 C C . LEU A 1 123 ? -2.304 -0.508 -16.821 1.00 82.69 123 LEU A C 1
ATOM 1055 O O . LEU A 1 123 ? -1.468 -0.924 -16.028 1.00 82.69 123 LEU A O 1
ATOM 1059 N N . GLN A 1 124 ? -1.960 0.083 -17.963 1.00 85.69 124 GLN A N 1
ATOM 1060 C CA . GLN A 1 124 ? -0.582 0.248 -18.427 1.00 85.69 124 GLN A CA 1
ATOM 1061 C C . GLN A 1 124 ? 0.283 0.967 -17.385 1.00 85.69 124 GLN A C 1
ATOM 1063 O O . GLN A 1 124 ? 1.429 0.602 -17.139 1.00 85.69 124 GLN A O 1
ATOM 1068 N N . LYS A 1 125 ? -0.316 1.944 -16.704 1.00 83.19 125 LYS A N 1
ATOM 1069 C CA . LYS A 1 125 ? 0.269 2.702 -15.597 1.00 83.19 125 LYS A CA 1
ATOM 1070 C C . LYS A 1 125 ? 0.670 1.852 -14.386 1.00 83.19 125 LYS A C 1
ATOM 1072 O O . LYS A 1 125 ? 1.535 2.269 -13.623 1.00 83.19 125 LYS A O 1
ATOM 1077 N N . TYR A 1 126 ? 0.047 0.690 -14.206 1.00 82.31 126 TYR A N 1
ATOM 1078 C CA . TYR A 1 126 ? 0.234 -0.176 -13.039 1.00 82.31 126 TYR A CA 1
ATOM 1079 C C . TYR A 1 126 ? 0.821 -1.545 -13.392 1.00 82.31 126 TYR A C 1
ATOM 1081 O O . TYR A 1 126 ? 1.379 -2.205 -12.530 1.00 82.31 126 TYR A O 1
ATOM 1089 N N . MET A 1 127 ? 0.687 -1.993 -14.640 1.00 88.62 127 MET A N 1
ATOM 1090 C CA . MET A 1 127 ? 1.003 -3.357 -15.078 1.00 88.62 127 MET A CA 1
ATOM 1091 C C . MET A 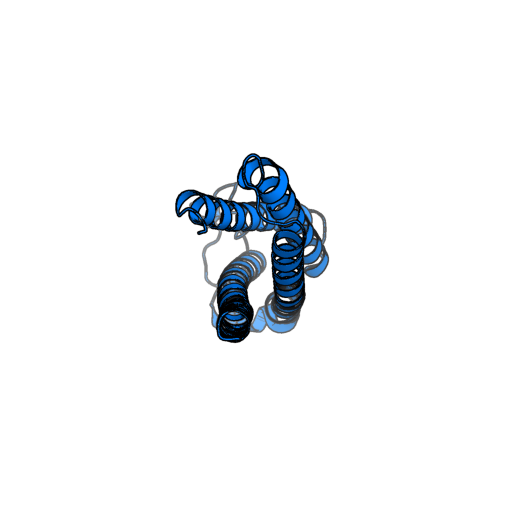1 127 ? 1.695 -3.386 -16.451 1.00 88.62 127 MET A C 1
ATOM 1093 O O . MET A 1 127 ? 1.811 -4.449 -17.047 1.00 88.62 127 MET A O 1
ATOM 1097 N N . GLY A 1 128 ? 2.136 -2.240 -16.983 1.00 87.56 128 GLY A N 1
ATOM 1098 C CA . GLY A 1 128 ? 2.674 -2.114 -18.346 1.00 87.56 128 GLY A CA 1
ATOM 1099 C C . GLY A 1 128 ? 4.122 -2.576 -18.538 1.00 87.56 128 GLY A C 1
ATOM 1100 O O . GLY A 1 128 ? 4.651 -2.461 -19.639 1.00 87.56 128 GLY A O 1
ATOM 1101 N N . SER A 1 129 ? 4.778 -3.076 -17.492 1.00 91.06 129 SER A N 1
ATOM 1102 C CA . SER A 1 129 ? 6.121 -3.657 -17.563 1.00 91.06 129 SER A CA 1
ATOM 1103 C C . SER A 1 129 ? 6.265 -4.799 -16.550 1.00 91.06 129 SER A C 1
ATOM 1105 O O . SER A 1 129 ? 5.478 -4.856 -15.602 1.00 91.06 129 SER A O 1
ATOM 1107 N N . PRO A 1 130 ? 7.279 -5.677 -16.683 1.00 91.50 130 PRO A N 1
ATOM 1108 C CA . PRO A 1 130 ? 7.531 -6.745 -15.712 1.00 91.50 130 PRO A CA 1
ATOM 1109 C C . PRO A 1 130 ? 7.677 -6.247 -14.275 1.00 91.50 130 PRO A C 1
ATOM 1111 O O . PRO A 1 130 ? 7.096 -6.832 -13.363 1.00 91.50 130 PRO A O 1
ATOM 1114 N N . ALA A 1 131 ? 8.387 -5.133 -14.079 1.00 90.50 131 ALA A N 1
ATOM 1115 C CA . ALA A 1 131 ? 8.591 -4.544 -12.759 1.00 90.50 131 ALA A CA 1
ATOM 1116 C C . ALA A 1 131 ? 7.293 -3.961 -12.179 1.00 90.50 131 ALA A C 1
ATOM 1118 O O . ALA A 1 131 ? 6.980 -4.194 -11.012 1.00 90.50 131 ALA A O 1
ATOM 1119 N N . LEU A 1 132 ? 6.507 -3.254 -13.001 1.00 90.25 132 LEU A N 1
ATOM 1120 C CA . LEU A 1 132 ? 5.216 -2.700 -12.583 1.00 90.25 132 LEU A CA 1
ATOM 1121 C C . LEU A 1 132 ? 4.220 -3.815 -12.251 1.00 90.25 132 LEU A C 1
ATOM 1123 O O . LEU A 1 132 ? 3.558 -3.771 -11.218 1.00 90.25 132 LEU A O 1
ATOM 1127 N N . LEU A 1 133 ? 4.168 -4.857 -13.080 1.00 92.25 133 LEU A N 1
ATOM 1128 C CA . LEU A 1 133 ? 3.317 -6.015 -12.845 1.00 92.25 133 LEU A CA 1
ATOM 1129 C C . LEU A 1 133 ? 3.724 -6.770 -11.572 1.00 92.25 133 LEU A C 1
ATOM 1131 O O . LEU A 1 133 ? 2.849 -7.166 -10.805 1.00 92.25 133 LEU A O 1
ATOM 1135 N N . ASN A 1 134 ? 5.027 -6.921 -11.310 1.00 94.31 134 ASN A N 1
ATOM 1136 C CA . ASN A 1 134 ? 5.530 -7.484 -10.056 1.00 94.31 134 ASN A CA 1
ATOM 1137 C C . ASN A 1 134 ? 5.056 -6.662 -8.851 1.00 94.31 134 ASN A C 1
ATOM 1139 O O . ASN A 1 134 ? 4.464 -7.210 -7.921 1.00 94.31 134 ASN A O 1
ATOM 1143 N N . GLU A 1 135 ? 5.257 -5.341 -8.890 1.00 92.00 135 GLU A N 1
ATOM 1144 C CA . GLU A 1 135 ? 4.792 -4.441 -7.833 1.00 92.00 135 GLU A CA 1
ATOM 1145 C C . GLU A 1 135 ? 3.281 -4.556 -7.619 1.00 92.00 135 GLU A C 1
ATOM 1147 O O . GLU A 1 135 ? 2.827 -4.672 -6.479 1.00 92.00 135 GLU A O 1
ATOM 1152 N N . PHE A 1 136 ? 2.495 -4.569 -8.695 1.00 92.00 136 PHE A N 1
ATOM 1153 C CA . PHE A 1 136 ? 1.046 -4.690 -8.624 1.00 92.00 136 PHE A CA 1
ATOM 1154 C C . PHE A 1 136 ? 0.610 -6.003 -7.970 1.00 92.00 136 PHE A C 1
ATOM 1156 O O . PHE A 1 136 ? -0.177 -5.978 -7.021 1.00 92.00 136 PHE A O 1
ATOM 1163 N N . ILE A 1 137 ? 1.158 -7.138 -8.417 1.00 93.50 137 ILE A N 1
ATOM 1164 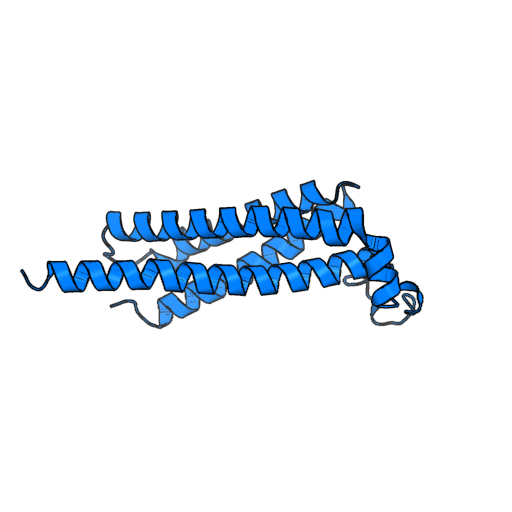C CA . ILE A 1 137 ? 0.843 -8.464 -7.870 1.00 93.50 137 ILE A CA 1
ATOM 1165 C C . ILE A 1 137 ? 1.145 -8.502 -6.372 1.00 93.50 137 ILE A C 1
ATOM 1167 O O . ILE A 1 137 ? 0.265 -8.840 -5.579 1.00 93.50 137 ILE A O 1
ATOM 1171 N N . PHE A 1 138 ? 2.354 -8.113 -5.962 1.00 94.12 138 PHE A N 1
ATOM 1172 C CA . PHE A 1 138 ? 2.730 -8.164 -4.550 1.00 94.12 138 PHE A CA 1
ATOM 1173 C C . PHE A 1 138 ? 1.992 -7.138 -3.701 1.00 94.12 138 PHE A C 1
ATOM 1175 O O . PHE A 1 138 ? 1.703 -7.431 -2.544 1.00 94.12 138 PHE A O 1
ATOM 1182 N N . THR A 1 139 ? 1.604 -5.991 -4.255 1.00 92.19 139 THR A N 1
ATOM 1183 C CA . THR A 1 139 ? 0.742 -5.031 -3.553 1.00 92.19 139 THR A CA 1
ATOM 1184 C C . THR A 1 139 ? -0.638 -5.637 -3.296 1.00 92.19 139 THR A C 1
ATOM 1186 O O . THR A 1 139 ? -1.131 -5.572 -2.172 1.00 92.19 139 THR A O 1
ATOM 1189 N N . VAL A 1 140 ? -1.250 -6.293 -4.288 1.00 92.00 140 VAL A N 1
ATOM 1190 C CA . VAL A 1 140 ? -2.538 -6.988 -4.112 1.00 92.00 140 VAL A CA 1
ATOM 1191 C C . VAL A 1 140 ? -2.417 -8.113 -3.087 1.00 92.00 140 VAL A C 1
ATOM 1193 O O . VAL A 1 140 ? -3.206 -8.159 -2.144 1.00 92.00 140 VAL A O 1
ATOM 1196 N N . VAL A 1 141 ? -1.403 -8.974 -3.209 1.00 93.62 141 VAL A N 1
ATOM 1197 C CA . VAL A 1 141 ? -1.144 -10.062 -2.250 1.00 93.62 141 VAL A CA 1
ATOM 1198 C C . VAL A 1 141 ? -0.962 -9.507 -0.838 1.00 93.62 141 VAL A C 1
ATOM 1200 O O . VAL A 1 141 ? -1.584 -9.992 0.105 1.00 93.62 141 VAL A O 1
ATOM 1203 N N . THR A 1 142 ? -0.175 -8.446 -0.687 1.00 92.69 142 THR A N 1
ATOM 1204 C CA . THR A 1 142 ? 0.083 -7.807 0.607 1.00 92.69 142 THR A CA 1
ATOM 1205 C C . THR A 1 142 ? -1.183 -7.205 1.203 1.00 92.69 142 THR A C 1
ATOM 1207 O O . THR A 1 142 ? -1.416 -7.366 2.396 1.00 92.69 142 THR A O 1
ATOM 1210 N N . GLN A 1 143 ? -2.048 -6.581 0.399 1.00 90.38 143 GLN A N 1
ATOM 1211 C CA . GLN A 1 143 ? -3.326 -6.039 0.874 1.00 90.38 143 GLN A CA 1
ATOM 1212 C C . GLN A 1 143 ? -4.317 -7.138 1.286 1.00 90.38 143 GLN A C 1
ATOM 1214 O O . GLN A 1 143 ? -5.031 -6.980 2.279 1.00 90.38 143 GLN A O 1
ATOM 1219 N N . LEU A 1 144 ? -4.330 -8.280 0.592 1.00 91.06 144 LEU A N 1
ATOM 1220 C CA . LEU A 1 144 ? -5.121 -9.445 1.002 1.00 91.06 144 LEU A CA 1
ATOM 1221 C C . LEU A 1 144 ? -4.615 -10.019 2.333 1.00 91.06 144 LEU A C 1
ATOM 1223 O O . LEU A 1 144 ? -5.407 -10.236 3.253 1.00 91.06 144 LEU A O 1
ATOM 1227 N N . LEU A 1 145 ? -3.297 -10.195 2.474 1.00 91.31 145 LEU A N 1
ATOM 1228 C CA . LEU A 1 145 ? -2.665 -10.645 3.718 1.00 91.31 145 LEU A CA 1
ATOM 1229 C C . LEU A 1 145 ? -2.898 -9.653 4.862 1.00 91.31 145 LEU A C 1
ATOM 1231 O O . LEU A 1 145 ? -3.244 -10.063 5.966 1.00 91.31 145 LEU A O 1
ATOM 1235 N N . ALA A 1 146 ? -2.801 -8.352 4.600 1.00 87.19 146 ALA A N 1
ATOM 1236 C CA . ALA A 1 146 ? -3.126 -7.298 5.552 1.00 87.19 146 ALA A CA 1
ATOM 1237 C C . ALA A 1 146 ? -4.585 -7.372 6.023 1.00 87.19 146 ALA A C 1
ATOM 1239 O O . ALA A 1 146 ? -4.859 -7.217 7.213 1.00 87.19 146 ALA A O 1
ATOM 1240 N N . GLY A 1 147 ? -5.527 -7.652 5.118 1.00 83.38 147 GLY A N 1
ATOM 1241 C CA . GLY A 1 147 ? -6.925 -7.908 5.464 1.00 83.38 147 GLY A CA 1
ATOM 1242 C C . GLY A 1 147 ? -7.083 -9.103 6.409 1.00 83.38 147 GLY A C 1
ATOM 1243 O O . GLY A 1 147 ? -7.793 -9.008 7.412 1.00 83.38 147 GLY A O 1
ATOM 1244 N N . ILE A 1 148 ? -6.365 -10.198 6.142 1.00 85.38 148 ILE A N 1
ATOM 1245 C CA . ILE A 1 148 ? -6.344 -11.393 6.999 1.00 85.38 148 ILE A CA 1
ATOM 1246 C C . ILE A 1 148 ? -5.733 -11.074 8.371 1.00 85.38 148 ILE A C 1
ATOM 1248 O O . ILE A 1 148 ? -6.318 -11.424 9.397 1.00 85.38 148 ILE A O 1
ATOM 1252 N N . ILE A 1 149 ? -4.601 -10.367 8.412 1.00 85.75 149 ILE A N 1
ATOM 1253 C CA . ILE A 1 149 ? -3.941 -9.925 9.650 1.00 85.75 149 ILE A CA 1
ATOM 1254 C C . ILE A 1 149 ? -4.897 -9.059 10.474 1.00 85.75 149 ILE A C 1
ATOM 1256 O O . ILE A 1 149 ? -5.111 -9.333 11.655 1.00 85.75 149 ILE A O 1
ATOM 1260 N N . ASN A 1 150 ? -5.543 -8.075 9.845 1.00 80.44 150 ASN A N 1
ATOM 1261 C CA . ASN A 1 150 ? -6.533 -7.221 10.496 1.00 80.44 150 ASN A CA 1
ATOM 1262 C C . ASN A 1 150 ? -7.695 -8.031 11.069 1.00 80.44 150 ASN A C 1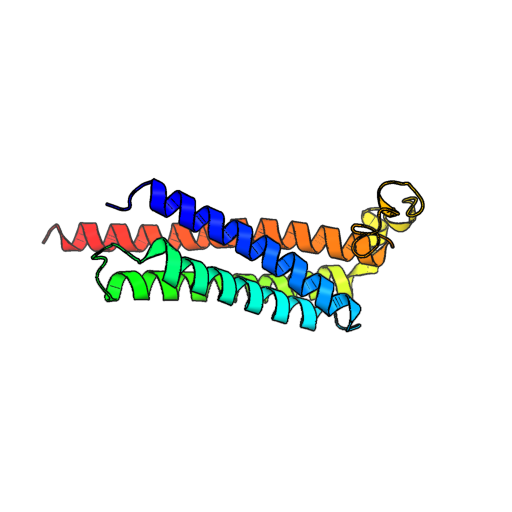
ATOM 1264 O O . ASN A 1 150 ? -8.126 -7.767 12.191 1.00 80.44 150 ASN A O 1
ATOM 1268 N N . TYR A 1 151 ? -8.186 -9.037 10.344 1.00 80.06 151 TYR A N 1
ATOM 1269 C CA . TYR A 1 151 ? -9.243 -9.918 10.831 1.00 80.06 151 TYR A CA 1
ATOM 1270 C C . TYR A 1 151 ? -8.793 -10.752 12.040 1.00 80.06 151 TYR A C 1
ATOM 1272 O O . TYR A 1 151 ? -9.519 -10.835 13.032 1.00 80.06 151 TYR A O 1
ATOM 1280 N N . ILE A 1 152 ? -7.586 -11.327 12.005 1.00 82.38 152 ILE A N 1
ATOM 1281 C CA . ILE A 1 152 ? -7.024 -12.115 13.115 1.00 82.38 152 ILE A CA 1
ATOM 1282 C C . ILE A 1 152 ? -6.838 -11.246 14.363 1.00 82.38 152 ILE A C 1
ATOM 1284 O O . ILE A 1 152 ? -7.244 -11.653 15.454 1.00 82.38 152 ILE A O 1
ATOM 1288 N N . ILE A 1 153 ? -6.260 -10.051 14.210 1.00 76.50 153 ILE A N 1
ATOM 1289 C CA . ILE A 1 153 ? -6.055 -9.089 15.303 1.00 76.50 153 ILE A CA 1
ATOM 1290 C C . ILE A 1 153 ? -7.404 -8.667 15.883 1.00 76.50 153 ILE A C 1
ATOM 1292 O O . ILE A 1 153 ? -7.612 -8.767 17.092 1.00 76.50 153 ILE A O 1
ATOM 1296 N N . SER A 1 154 ? -8.350 -8.289 15.020 1.00 68.62 154 SER A N 1
ATOM 1297 C CA . SER A 1 154 ? -9.704 -7.910 15.432 1.00 68.62 154 SER A CA 1
ATOM 1298 C C . SER A 1 154 ? -10.384 -9.039 16.206 1.00 68.62 154 SER A C 1
ATOM 1300 O O . SER A 1 154 ? -10.961 -8.803 17.264 1.00 68.62 154 SER A O 1
ATOM 1302 N N . LYS A 1 155 ? -10.267 -10.290 15.742 1.00 70.81 155 LYS A N 1
ATOM 1303 C CA . LYS A 1 155 ? -10.809 -11.457 16.448 1.00 70.81 155 LYS A CA 1
ATOM 1304 C C . LYS A 1 155 ? -10.155 -11.623 17.826 1.00 7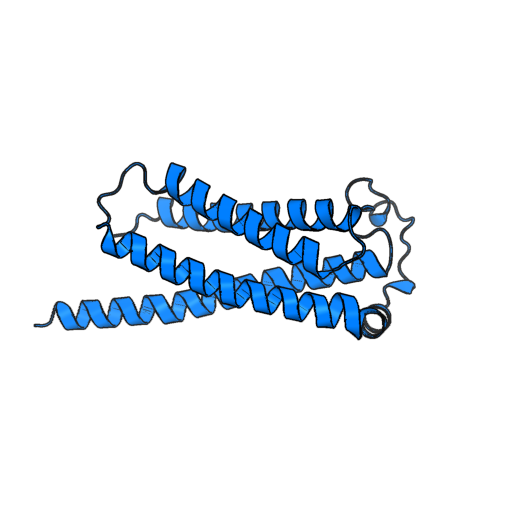0.81 155 LYS A C 1
ATOM 1306 O O . LYS A 1 155 ? -10.868 -11.764 18.811 1.00 70.81 155 LYS A O 1
ATOM 1311 N N . ARG A 1 156 ? -8.826 -11.557 17.943 1.00 69.50 156 ARG A N 1
ATOM 1312 C CA . ARG A 1 156 ? -8.131 -11.724 19.236 1.00 69.50 156 ARG A CA 1
ATOM 1313 C C . ARG A 1 156 ? -8.450 -10.610 20.244 1.00 69.50 156 ARG A C 1
ATOM 1315 O O . ARG A 1 156 ? -8.661 -10.909 21.417 1.00 69.50 156 ARG A O 1
ATOM 1322 N N . LEU A 1 157 ? -8.547 -9.355 19.803 1.00 63.09 157 LEU A N 1
ATOM 1323 C CA . LEU A 1 157 ? -8.852 -8.213 20.677 1.00 63.09 157 LEU A CA 1
ATOM 1324 C C . LEU A 1 157 ? -10.320 -8.206 21.136 1.00 63.09 157 LEU A C 1
ATOM 1326 O O . LEU A 1 157 ? -10.594 -8.049 22.326 1.00 63.09 157 LEU A O 1
ATOM 1330 N N . ILE A 1 158 ? -11.269 -8.459 20.226 1.00 53.69 158 ILE A N 1
ATOM 1331 C CA . ILE A 1 158 ? -12.713 -8.456 20.529 1.00 53.69 158 ILE A CA 1
ATOM 1332 C C . ILE A 1 158 ? -13.103 -9.615 21.462 1.00 53.69 158 ILE A C 1
ATOM 1334 O O . ILE A 1 158 ? -13.953 -9.439 22.338 1.00 53.69 158 ILE A O 1
ATOM 1338 N N . PHE A 1 159 ? -12.475 -10.790 21.329 1.00 52.81 159 PHE A N 1
ATOM 1339 C CA . PHE A 1 159 ? -12.751 -11.926 22.218 1.00 52.81 159 PHE A CA 1
ATOM 1340 C C . PHE A 1 159 ? -12.291 -11.679 23.665 1.00 52.81 159 PHE A C 1
ATOM 1342 O O . PHE A 1 159 ? -12.999 -12.073 24.593 1.00 52.81 159 PHE A O 1
ATOM 1349 N N . ASN A 1 160 ? -11.190 -10.951 23.884 1.00 50.31 160 ASN A N 1
ATOM 1350 C CA . ASN A 1 160 ? -10.787 -10.549 25.237 1.00 50.31 160 ASN A CA 1
ATOM 1351 C C . ASN A 1 160 ? -11.754 -9.528 25.861 1.00 50.31 160 ASN A C 1
ATOM 1353 O O . ASN A 1 160 ? -11.976 -9.561 27.070 1.00 50.31 160 ASN A O 1
ATOM 1357 N N . VAL A 1 161 ? -12.381 -8.660 25.056 1.00 49.44 161 VAL A N 1
ATOM 1358 C CA . VAL A 1 161 ? -13.383 -7.693 25.544 1.00 49.44 161 VAL A CA 1
ATOM 1359 C C . VAL A 1 161 ? -14.638 -8.395 26.063 1.00 49.44 161 VAL A C 1
ATOM 1361 O O . VAL A 1 161 ? -15.127 -8.045 27.135 1.00 49.44 161 VAL A O 1
ATOM 1364 N N . LYS A 1 162 ? -15.149 -9.394 25.328 1.00 46.00 162 LYS A N 1
ATOM 1365 C CA . LYS A 1 162 ? -16.330 -10.167 25.751 1.00 46.00 162 LYS A CA 1
ATOM 1366 C C . LYS A 1 162 ? -16.086 -10.918 27.056 1.00 46.00 162 LYS A C 1
ATOM 1368 O O . LYS A 1 162 ? -16.919 -10.849 27.950 1.00 46.00 162 LYS A O 1
ATOM 1373 N N . LYS A 1 163 ? -14.916 -11.550 27.189 1.00 45.50 163 LYS A N 1
ATOM 1374 C CA . LYS A 1 163 ? -14.548 -12.296 28.397 1.00 45.50 163 LYS A CA 1
ATOM 1375 C C . LYS A 1 163 ? -14.470 -11.390 29.634 1.00 45.50 163 LYS A C 1
ATOM 1377 O O . LYS A 1 163 ? -14.883 -11.793 30.709 1.00 45.50 163 LYS A O 1
ATOM 1382 N N . GLN A 1 164 ? -13.999 -10.149 29.483 1.00 44.84 164 GLN A N 1
ATOM 1383 C CA . GLN A 1 164 ? -13.973 -9.169 30.577 1.00 44.84 164 GLN A CA 1
ATOM 1384 C C . GLN A 1 164 ? -15.365 -8.640 30.956 1.00 44.84 164 GLN A C 1
ATOM 1386 O O . GLN A 1 164 ? -15.607 -8.374 32.128 1.00 44.84 164 GLN A O 1
ATOM 1391 N N . GLN A 1 165 ? -16.281 -8.496 29.993 1.00 46.16 165 GLN A N 1
ATOM 1392 C CA . GLN A 1 165 ? -17.659 -8.082 30.279 1.00 46.16 165 GLN A CA 1
ATOM 1393 C C . GLN A 1 165 ? -18.468 -9.196 30.949 1.00 46.16 165 GLN A C 1
ATOM 1395 O O . GLN A 1 165 ? -19.185 -8.913 31.900 1.00 46.16 165 GLN A O 1
ATOM 1400 N N . GLU A 1 166 ? -18.320 -10.452 30.525 1.00 47.22 166 GLU A N 1
ATOM 1401 C CA . GLU A 1 166 ? -18.977 -11.590 31.185 1.00 47.22 166 GLU A CA 1
ATOM 1402 C C . GLU A 1 166 ? -18.525 -11.739 32.644 1.00 47.22 166 GLU A C 1
ATOM 1404 O O . GLU A 1 166 ? -19.372 -11.898 33.514 1.00 47.22 166 GLU A O 1
ATOM 1409 N N . VAL A 1 167 ? -17.228 -11.562 32.931 1.00 50.16 167 VAL A N 1
ATOM 1410 C CA . VAL A 1 167 ? -16.692 -11.597 34.306 1.00 50.16 167 VAL A CA 1
ATOM 1411 C C . VAL A 1 167 ? -17.176 -10.414 35.158 1.00 50.16 167 VAL A C 1
ATOM 1413 O O . VAL A 1 167 ? -17.428 -10.582 36.344 1.00 50.16 167 VAL A O 1
ATOM 1416 N N . ALA A 1 168 ? -17.341 -9.224 34.574 1.00 49.50 168 ALA A N 1
ATOM 1417 C CA . ALA A 1 168 ? -17.830 -8.040 35.290 1.00 49.50 168 ALA A CA 1
ATOM 1418 C C . ALA A 1 168 ? -19.355 -8.014 35.508 1.00 49.50 168 ALA A C 1
ATOM 1420 O O . ALA A 1 168 ? -19.828 -7.193 36.284 1.00 49.50 168 ALA A O 1
ATOM 1421 N N . THR A 1 169 ? -20.125 -8.868 34.823 1.00 51.59 169 THR A N 1
ATOM 1422 C CA . THR A 1 169 ? -21.588 -8.980 35.020 1.00 51.59 169 THR A CA 1
ATOM 1423 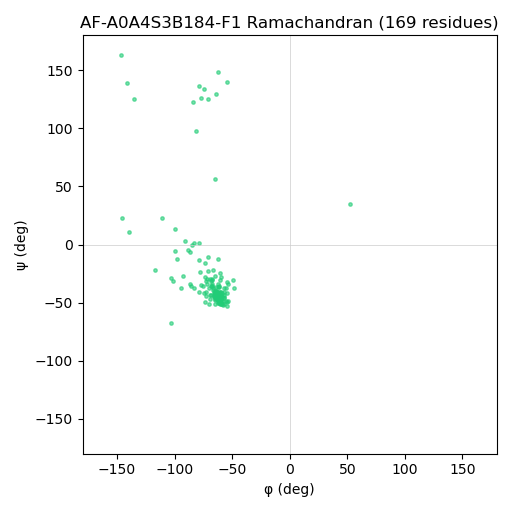C C . THR A 1 169 ? -21.965 -10.175 35.908 1.00 51.59 169 THR A C 1
ATOM 1425 O O . THR A 1 169 ? -23.135 -10.353 36.229 1.00 51.59 169 THR A O 1
ATOM 1428 N N . SER A 1 170 ? -20.986 -11.009 36.279 1.00 48.09 170 SER A N 1
ATOM 1429 C CA . SER A 1 170 ? -21.136 -12.165 37.174 1.00 48.09 170 SER A CA 1
ATOM 1430 C C . SER A 1 170 ? -20.686 -11.891 38.619 1.00 48.09 170 SER A C 1
ATOM 1432 O O . SER A 1 170 ? -20.492 -12.839 39.377 1.00 48.09 170 SER A O 1
ATOM 1434 N N . VAL A 1 171 ? -20.482 -10.620 38.979 1.00 44.56 171 VAL A N 1
ATOM 1435 C CA . VAL A 1 171 ? -20.194 -10.122 40.338 1.00 44.56 171 VAL A CA 1
ATOM 1436 C C . VAL A 1 171 ? -21.283 -9.128 40.706 1.00 44.56 171 VAL A C 1
ATOM 1438 O O . VAL A 1 171 ? -21.765 -9.199 41.854 1.00 44.56 171 VAL A O 1
#

Sequence (171 aa):
MINRKQVVRYVLFGFLATVVYFVTRFSFRMLTSNVLIPVVLGQLAGLLFSFLCNKYFVFKHIRIGWVQSFRQFVDFFISRIVVFFFDLGMSHLFVDRYAEFWMRTLRLQQINYQNRFFSFPALQKYMGSPALLNEFIFTVVTQLLAGIINYIISKRLIFNVKKQQEVATSV

Radius of gyration: 19.52 Å; Cα contacts (8 Å, |Δi|>4): 137; chains: 1; bounding box: 42×29×66 Å

Secondary structure (DSSP, 8-state):
---HHHHHHHHHHHHHHHHHHHHHHHHHHTT-S-SHHHHHHHHHHHHHHHHHHIIIIISTT----HHHHHHHHHHHHHHHHHHHHHHHHHIIIIIIITHHHHHHHTTGGGS-TTSTTTTSHHHHHHHSSHHHHHHHHHHHHHHHHHHHHHHHHHHHHHHHHHHHHHHHH--

pLDDT: mean 78.9, std 15.26, range [34.69, 94.31]

Mean predicted aligned error: 8.64 Å

Solvent-accessible surface area (backbone atoms only — not comparable to full-atom values): 9203 Å² total; per-residue (Å²): 132,88,55,71,72,54,57,52,50,52,52,50,40,52,53,50,18,51,53,47,18,53,54,44,19,56,58,40,43,76,78,39,93,54,76,57,61,19,51,53,53,6,53,51,52,14,50,53,48,34,49,50,50,45,60,67,71,66,55,77,80,59,96,65,55,71,68,60,55,48,51,54,49,50,54,50,50,52,46,48,51,55,39,47,54,49,47,49,51,48,45,47,45,55,50,59,75,38,28,68,62,48,32,59,74,69,46,37,78,75,56,70,42,82,39,75,72,28,54,30,78,80,42,29,79,47,38,41,42,46,68,39,34,46,40,43,53,52,50,52,52,44,54,52,49,37,52,51,51,42,50,54,52,51,52,59,55,52,53,54,52,53,57,54,50,56,58,68,72,74,112

Foldseek 3Di:
DDDVVLVVQLVVLLVVLVVQLVVQLLVVVVVDPDQLVSLLRSLVRSLVSSVVSCVPPRPPDDPPDPVVVVVVVVLVVVLSVVLSVLLSVLSCVQLPVCVVVVLVVVVLVVDDCVPPVNPPPVNVSQNSGSSSVSSNVSNVVSVVVSVVSSVVSCVVVVVVVVVVVVVVVVD